Protein AF-A0A812SUD5-F1 (afdb_monomer)

Radius of gyration: 13.93 Å; Cα contacts (8 Å, |Δi|>4): 86; chains: 1; bounding box: 31×24×31 Å

Nearest PDB structures (foldseek):
  8jiw-assembly1_BV  TM=6.296E-01  e=4.218E+00  Triticum aestivum

Foldseek 3Di:
DWDWEAEPVGDIDTDRPVDDHDYDEDPQWDWDWDFDADPVRHGPPVDDIDIDIDGDD

pLDDT: mean 81.8, std 5.92, range [66.31, 91.25]

Sequence (57 aa):
WEHKCSDQWGYSWCQEKTMACPITCADDEQDCWITPYGADGFPDWSASYNQTCHPID

Organism: Symbiodinium pilosum (NCBI:txid2952)

Mean predicted aligned error: 7.85 Å

Structure (mmCIF, N/CA/C/O backbone):
data_AF-A0A812SUD5-F1
#
_entry.id   AF-A0A812SUD5-F1
#
loop_
_atom_site.group_PDB
_atom_site.id
_atom_site.type_symbol
_atom_site.label_atom_id
_atom_site.label_alt_id
_atom_site.label_comp_id
_atom_site.label_asym_id
_atom_site.label_entity_id
_atom_site.label_seq_id
_atom_site.pdbx_PDB_ins_code
_atom_site.Cartn_x
_atom_site.Cartn_y
_atom_site.Cartn_z
_atom_site.occupancy
_atom_site.B_iso_or_equiv
_atom_site.auth_seq_id
_atom_site.auth_comp_id
_atom_site.auth_asym_id
_atom_site.auth_atom_id
_atom_site.pdbx_PDB_model_num
ATOM 1 N N . TRP A 1 1 ? 12.099 11.856 5.360 1.00 79.56 1 TRP A N 1
ATOM 2 C CA . TRP A 1 1 ? 12.432 10.434 5.550 1.00 79.56 1 TRP A CA 1
ATOM 3 C C . TRP A 1 1 ? 11.155 9.606 5.693 1.00 79.56 1 TRP A C 1
ATOM 5 O O . TRP A 1 1 ? 11.132 8.475 5.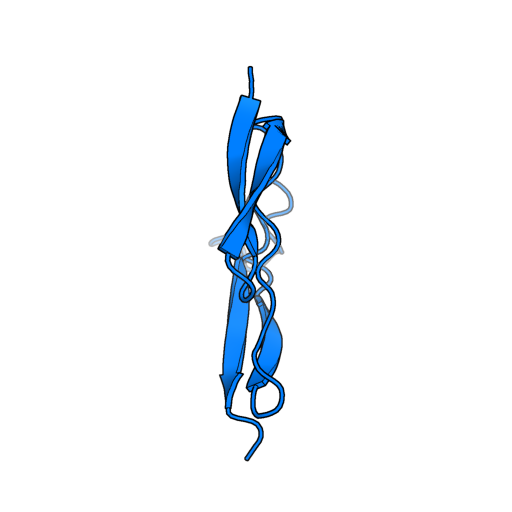238 1.00 79.56 1 TRP A O 1
ATOM 15 N N . GLU A 1 2 ? 10.063 10.214 6.156 1.00 87.88 2 GLU A N 1
ATOM 16 C CA . GLU A 1 2 ? 8.743 9.591 6.310 1.00 87.88 2 GLU A CA 1
ATOM 17 C C . GLU A 1 2 ? 7.657 10.207 5.392 1.00 87.88 2 GLU A C 1
ATOM 19 O O . GLU A 1 2 ? 7.836 11.311 4.858 1.00 87.88 2 GLU A O 1
ATOM 24 N N . HIS A 1 3 ? 6.577 9.455 5.156 1.00 87.19 3 HIS A N 1
ATOM 25 C CA . HIS A 1 3 ? 5.306 9.880 4.546 1.00 87.19 3 HIS A CA 1
ATOM 26 C C . HIS A 1 3 ? 4.138 9.658 5.521 1.00 87.19 3 HIS A C 1
ATOM 28 O O . HIS A 1 3 ? 4.277 8.921 6.494 1.00 87.19 3 HIS A O 1
ATOM 34 N N . LYS A 1 4 ? 2.995 10.307 5.275 1.00 89.06 4 LYS A N 1
ATOM 35 C CA . LYS A 1 4 ? 1.789 10.144 6.093 1.00 89.06 4 LYS A CA 1
ATOM 36 C C . LYS A 1 4 ? 0.892 9.065 5.483 1.00 89.06 4 LYS A C 1
ATOM 38 O O . LYS A 1 4 ? 0.469 9.216 4.339 1.00 89.06 4 LYS A O 1
ATOM 43 N N . CYS A 1 5 ? 0.587 8.038 6.263 1.00 86.31 5 CYS A N 1
ATOM 44 C CA . CYS A 1 5 ? -0.365 6.979 5.947 1.00 86.31 5 CYS A CA 1
ATOM 45 C C . CYS A 1 5 ? -1.665 7.171 6.725 1.00 86.31 5 CYS A C 1
ATOM 47 O O . CYS A 1 5 ? -1.678 7.858 7.749 1.00 86.31 5 CYS A O 1
ATOM 49 N N . SER A 1 6 ? -2.752 6.589 6.221 1.00 84.12 6 SER A N 1
ATOM 50 C CA . SER A 1 6 ? -4.076 6.648 6.848 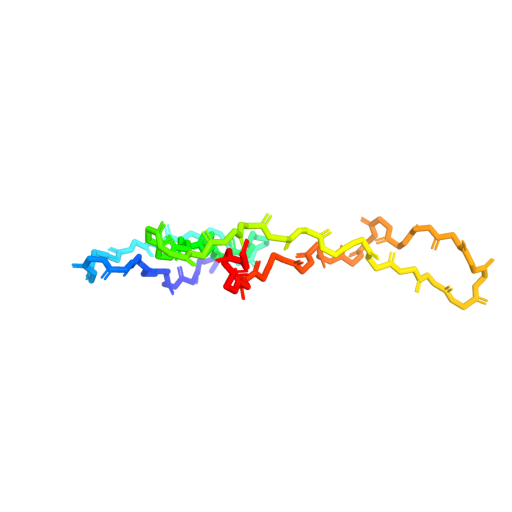1.00 84.12 6 SER A CA 1
ATOM 51 C C . SER A 1 6 ? -4.799 5.321 6.646 1.00 84.12 6 SER A C 1
ATOM 53 O O . SER A 1 6 ? -4.685 4.749 5.564 1.00 84.12 6 SER A O 1
ATOM 55 N N . ASP A 1 7 ? -5.544 4.864 7.647 1.00 80.88 7 ASP A N 1
ATOM 56 C CA . ASP A 1 7 ? -6.425 3.696 7.541 1.00 80.88 7 ASP A CA 1
ATOM 57 C C . ASP A 1 7 ? -7.878 4.081 7.214 1.00 80.88 7 ASP A C 1
ATOM 59 O O . ASP A 1 7 ? -8.240 5.261 7.132 1.00 80.88 7 ASP A O 1
ATOM 63 N N . GLN A 1 8 ? -8.722 3.060 7.042 1.00 72.69 8 GLN A N 1
ATOM 64 C CA . GLN A 1 8 ? -10.147 3.194 6.721 1.00 72.69 8 GLN A CA 1
ATOM 65 C C . GLN A 1 8 ? -10.985 3.883 7.814 1.00 72.69 8 GLN A C 1
ATOM 67 O O . GLN A 1 8 ? -12.062 4.401 7.525 1.00 72.69 8 GLN A O 1
ATOM 72 N N . TRP A 1 9 ? -10.508 3.920 9.061 1.00 74.94 9 TRP A N 1
ATOM 73 C CA . TRP A 1 9 ? -11.158 4.600 10.185 1.00 74.94 9 TRP A CA 1
ATOM 74 C C . TRP A 1 9 ? -10.681 6.052 10.343 1.00 74.94 9 TRP A C 1
ATOM 76 O O . TRP A 1 9 ? -11.095 6.749 11.272 1.00 74.94 9 TRP A O 1
ATOM 86 N N . GLY A 1 10 ? -9.834 6.533 9.426 1.00 79.69 10 GLY A N 1
ATOM 87 C CA . GLY A 1 10 ? -9.328 7.903 9.407 1.00 79.69 10 GLY A CA 1
ATOM 88 C C . GLY A 1 10 ? -8.201 8.160 10.407 1.00 79.69 10 GLY A C 1
ATOM 89 O O . GLY A 1 10 ? -7.778 9.311 10.568 1.00 79.69 10 GLY A O 1
ATOM 90 N N . TYR A 1 11 ? -7.688 7.120 11.069 1.00 83.56 11 TYR A N 1
ATOM 91 C CA . TYR A 1 11 ? -6.475 7.251 11.859 1.00 83.56 11 TYR A CA 1
ATOM 92 C C . TYR A 1 11 ? -5.267 7.319 10.920 1.00 83.56 11 TYR A C 1
ATOM 94 O O . TYR A 1 11 ? -5.246 6.733 9.841 1.00 83.56 11 TYR A O 1
ATOM 102 N N . SER A 1 12 ? -4.298 8.170 11.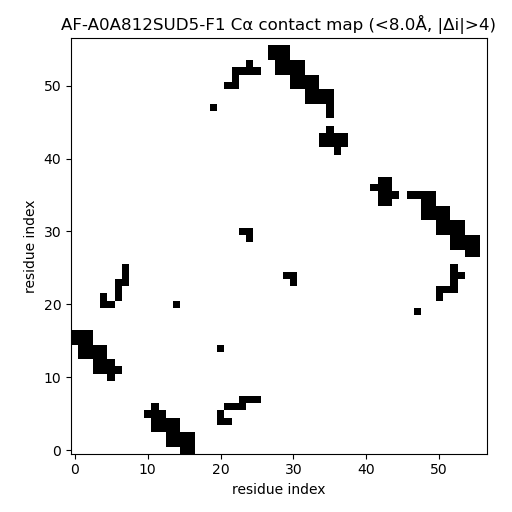259 1.00 90.62 12 SER A N 1
ATOM 103 C CA . SER A 1 12 ? -3.159 8.442 10.386 1.00 90.62 12 SER A CA 1
ATOM 104 C C . SER A 1 12 ? -1.852 8.545 11.159 1.00 90.62 12 SER A C 1
ATOM 106 O O . SER A 1 12 ? -1.807 9.094 12.259 1.00 90.62 12 SER A O 1
ATOM 108 N N . TRP A 1 13 ? -0.784 8.009 10.569 1.00 89.44 13 TRP A N 1
ATOM 109 C CA . TRP A 1 13 ? 0.548 7.890 11.169 1.00 89.44 13 TRP A CA 1
ATOM 110 C C . TRP A 1 13 ? 1.646 8.220 10.152 1.00 89.44 13 TRP A C 1
ATOM 112 O O . TRP A 1 13 ? 1.401 8.274 8.946 1.00 89.44 13 TRP A O 1
ATOM 122 N N . CYS A 1 14 ? 2.864 8.464 10.640 1.00 91.25 14 CYS A N 1
ATOM 123 C CA . CYS A 1 14 ? 4.047 8.614 9.795 1.00 91.25 14 CYS A CA 1
ATOM 124 C C . CYS A 1 14 ? 4.764 7.265 9.644 1.00 91.25 14 CYS A C 1
ATOM 126 O O . CYS A 1 14 ? 4.952 6.553 10.629 1.00 91.25 14 CYS A O 1
ATOM 128 N N . GLN A 1 15 ? 5.174 6.926 8.424 1.00 86.69 15 GLN A N 1
ATOM 129 C CA . GLN A 1 15 ? 5.911 5.701 8.101 1.00 86.69 15 GLN A CA 1
ATOM 130 C C . 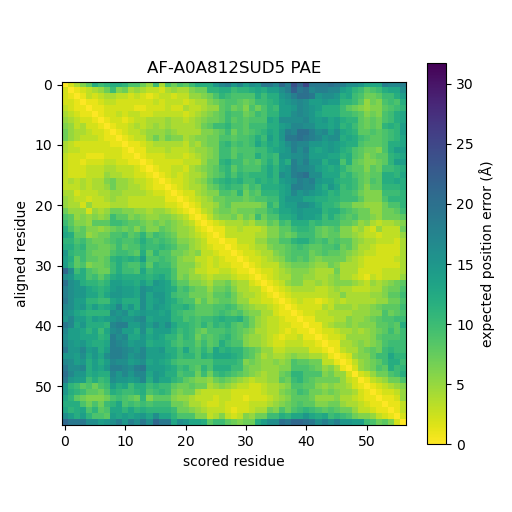GLN A 1 15 ? 7.104 6.018 7.190 1.00 86.69 15 GLN A C 1
ATOM 132 O O . GLN A 1 15 ? 7.117 7.047 6.515 1.00 86.69 15 GLN A O 1
ATOM 137 N N . GLU A 1 16 ? 8.141 5.179 7.177 1.00 84.94 16 GLU A N 1
ATOM 138 C CA . GLU A 1 16 ? 9.292 5.375 6.290 1.00 84.94 16 GLU A CA 1
ATOM 139 C C . GLU A 1 16 ? 8.878 5.366 4.814 1.00 84.94 16 GLU A C 1
ATOM 141 O O . GLU A 1 16 ? 8.148 4.485 4.378 1.00 84.94 16 GLU A O 1
ATOM 146 N N . LYS A 1 17 ? 9.406 6.305 4.014 1.00 77.75 17 LYS A N 1
ATOM 147 C CA . LYS A 1 17 ? 9.079 6.410 2.574 1.00 77.75 17 LYS A CA 1
ATOM 148 C C . LYS A 1 17 ? 9.459 5.173 1.748 1.00 77.75 17 LYS A C 1
ATOM 150 O O . LYS A 1 17 ? 9.030 5.060 0.605 1.00 77.75 17 LYS A O 1
ATOM 155 N N . THR A 1 18 ? 10.324 4.318 2.284 1.00 79.12 18 THR A N 1
ATOM 156 C CA . THR A 1 18 ? 10.750 3.041 1.694 1.00 79.12 18 THR A CA 1
ATOM 157 C C . THR A 1 18 ? 9.666 1.970 1.780 1.00 79.12 18 THR A C 1
ATOM 159 O O . THR A 1 18 ? 9.711 1.010 1.018 1.00 79.12 18 THR A O 1
ATOM 162 N N . MET A 1 19 ? 8.691 2.129 2.676 1.00 75.06 19 MET A N 1
ATOM 163 C CA . MET A 1 19 ? 7.553 1.233 2.826 1.00 75.06 19 MET A CA 1
ATOM 164 C C . MET A 1 19 ? 6.311 1.895 2.229 1.00 75.06 19 MET A C 1
ATOM 166 O O . MET A 1 19 ? 6.083 3.088 2.407 1.00 75.06 19 MET A O 1
ATOM 170 N N . ALA A 1 20 ? 5.499 1.131 1.500 1.00 75.50 20 ALA A N 1
ATOM 171 C CA . ALA A 1 20 ? 4.184 1.608 1.089 1.00 75.50 20 ALA A CA 1
ATOM 172 C C . ALA A 1 20 ? 3.249 1.682 2.309 1.00 75.50 20 ALA A C 1
ATOM 174 O O . ALA A 1 20 ? 3.407 0.911 3.260 1.00 75.50 20 ALA A O 1
ATOM 175 N N . CYS A 1 21 ? 2.267 2.586 2.268 1.00 78.88 21 CYS A N 1
ATOM 176 C CA . CYS A 1 21 ? 1.210 2.584 3.271 1.00 78.88 21 CYS A CA 1
ATOM 177 C C . CYS A 1 21 ? 0.415 1.278 3.144 1.00 78.88 21 CYS A C 1
ATOM 179 O O . CYS A 1 21 ? 0.013 0.952 2.024 1.00 78.88 21 CYS A O 1
ATOM 181 N N . PRO A 1 22 ? 0.175 0.546 4.242 1.00 76.38 22 PRO A N 1
ATOM 182 C CA . PRO A 1 22 ? -0.701 -0.612 4.205 1.00 76.38 22 PRO A CA 1
ATOM 183 C C . PRO A 1 22 ? -2.102 -0.145 3.819 1.00 76.38 22 PRO A C 1
ATOM 185 O O . PRO A 1 22 ? -2.626 0.809 4.401 1.00 76.38 22 PRO A O 1
ATOM 188 N N . ILE A 1 23 ? -2.700 -0.806 2.835 1.00 79.12 23 ILE A N 1
ATOM 189 C CA . ILE A 1 23 ? -4.125 -0.6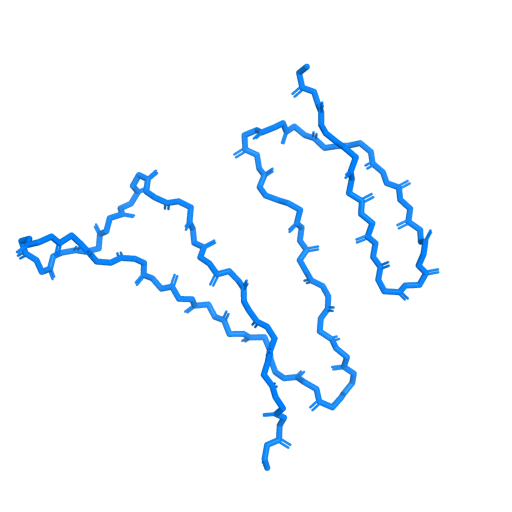37 2.576 1.00 79.12 23 ILE A CA 1
ATOM 190 C C . ILE A 1 23 ? -4.901 -1.571 3.500 1.00 79.12 23 ILE A C 1
ATOM 192 O O . ILE A 1 23 ? -4.457 -2.671 3.829 1.00 79.12 23 ILE A O 1
ATOM 196 N N . THR A 1 24 ? -6.041 -1.087 3.977 1.00 79.12 24 THR A N 1
ATOM 197 C CA . THR A 1 24 ? -7.005 -1.888 4.732 1.00 79.12 24 THR A CA 1
ATOM 198 C C . THR A 1 24 ? -8.227 -2.037 3.843 1.00 79.12 24 THR A C 1
ATOM 200 O O . THR A 1 24 ? -8.790 -1.025 3.425 1.00 79.12 24 THR A O 1
ATOM 203 N N . CYS A 1 25 ? -8.558 -3.275 3.489 1.00 82.06 25 CYS A N 1
ATOM 204 C CA . CYS A 1 25 ? -9.736 -3.579 2.686 1.00 82.06 25 CYS A CA 1
ATOM 205 C C . CYS A 1 25 ? -10.989 -3.566 3.563 1.00 82.06 25 CYS A C 1
ATOM 207 O O . CYS A 1 25 ? -10.916 -3.891 4.752 1.00 82.06 25 CYS A O 1
ATOM 209 N N . ALA A 1 26 ? -12.123 -3.169 2.984 1.00 81.19 26 ALA A N 1
ATOM 210 C CA . ALA A 1 26 ? -13.405 -3.197 3.678 1.00 81.19 26 ALA A CA 1
ATOM 211 C C . ALA A 1 26 ? -13.840 -4.637 4.027 1.00 81.19 26 ALA A C 1
ATOM 213 O O . ALA A 1 26 ? -13.291 -5.608 3.512 1.00 81.19 26 ALA A O 1
ATOM 214 N N . ASP A 1 27 ? -14.841 -4.788 4.902 1.00 83.12 27 ASP A N 1
ATOM 215 C CA . ASP A 1 27 ? -15.367 -6.106 5.304 1.00 83.12 27 ASP A CA 1
ATOM 216 C C . ASP A 1 27 ? -15.922 -6.933 4.122 1.00 83.12 27 ASP A C 1
ATOM 218 O O . ASP A 1 27 ? -15.996 -8.158 4.206 1.00 83.12 27 ASP A O 1
ATOM 222 N N . ASP A 1 28 ? -16.314 -6.275 3.028 1.00 86.50 28 ASP A N 1
ATOM 223 C CA . ASP A 1 28 ? -16.797 -6.863 1.775 1.00 86.50 28 ASP A CA 1
ATOM 224 C C . ASP A 1 28 ? -15.721 -6.936 0.675 1.00 86.50 28 ASP A C 1
ATOM 226 O O . ASP A 1 28 ? -16.024 -7.253 -0.478 1.00 86.50 28 ASP A O 1
ATOM 230 N N . GLU A 1 29 ? -14.455 -6.689 1.021 1.00 87.19 29 GLU A N 1
ATOM 231 C CA . GLU A 1 29 ? -13.319 -6.729 0.104 1.00 87.19 29 GLU A CA 1
ATOM 232 C C . GLU A 1 29 ? -12.241 -7.733 0.552 1.00 87.19 29 GLU A C 1
ATOM 234 O O . GLU A 1 29 ? -11.879 -7.844 1.722 1.00 87.19 29 GLU A O 1
ATOM 239 N N . GLN A 1 30 ? -11.679 -8.461 -0.411 1.00 86.25 30 GLN A N 1
ATOM 240 C CA . GLN A 1 30 ? -10.495 -9.289 -0.244 1.00 86.25 30 GLN A CA 1
ATOM 241 C C . GLN A 1 30 ? -9.220 -8.517 -0.575 1.00 86.25 30 GLN A C 1
ATOM 243 O O . GLN A 1 30 ? -9.132 -7.769 -1.553 1.00 86.25 30 GLN A O 1
ATOM 248 N N . ASP A 1 31 ? -8.201 -8.787 0.231 1.00 86.81 31 ASP A N 1
ATOM 249 C CA . ASP A 1 31 ? -6.850 -8.281 0.057 1.00 86.81 31 ASP A CA 1
ATOM 250 C C . ASP A 1 31 ? -6.097 -9.092 -1.012 1.00 86.81 31 ASP A C 1
ATOM 252 O O . ASP A 1 31 ? -5.862 -10.296 -0.871 1.00 86.81 31 ASP A O 1
ATOM 256 N N . CYS A 1 32 ? -5.733 -8.431 -2.110 1.00 83.50 32 CYS A N 1
ATOM 257 C CA . CYS A 1 32 ? -5.077 -9.013 -3.276 1.00 83.50 32 CYS A CA 1
ATOM 258 C C . CYS A 1 32 ? -3.648 -8.481 -3.417 1.00 83.50 32 CYS A C 1
ATOM 260 O O . CYS A 1 32 ? -3.431 -7.280 -3.587 1.00 83.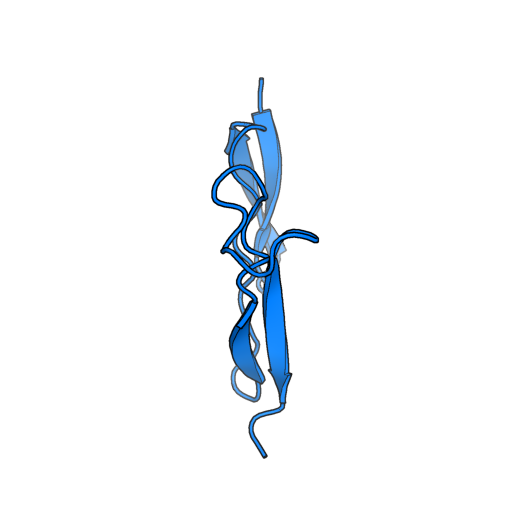50 32 CYS A O 1
ATOM 262 N N . TRP A 1 33 ? -2.668 -9.387 -3.444 1.00 82.75 33 TRP A N 1
ATOM 263 C CA . TRP A 1 33 ? -1.257 -9.052 -3.650 1.00 82.75 33 TRP A CA 1
ATOM 264 C C . TRP A 1 33 ? -0.826 -9.383 -5.073 1.00 82.75 33 TRP A C 1
ATOM 266 O O . TRP A 1 33 ? -0.778 -10.549 -5.467 1.00 82.75 33 TRP A O 1
ATOM 276 N N . ILE A 1 34 ? -0.470 -8.356 -5.840 1.00 81.25 34 ILE A N 1
ATOM 277 C CA . ILE A 1 34 ? 0.034 -8.514 -7.203 1.00 81.25 34 ILE A CA 1
ATOM 278 C C . ILE A 1 34 ? 1.559 -8.548 -7.153 1.00 81.25 34 ILE A C 1
ATOM 280 O O . ILE A 1 34 ? 2.211 -7.562 -6.794 1.00 81.25 34 ILE A O 1
ATOM 284 N N . THR A 1 35 ? 2.134 -9.688 -7.536 1.00 83.06 35 THR A N 1
ATOM 285 C CA . THR A 1 35 ? 3.573 -9.808 -7.781 1.00 83.06 35 THR A CA 1
ATOM 286 C C . THR A 1 35 ? 3.900 -9.160 -9.129 1.00 83.06 35 THR A C 1
ATOM 288 O O . THR A 1 35 ? 3.389 -9.623 -10.151 1.00 83.06 35 THR A O 1
ATOM 291 N N . PRO A 1 36 ? 4.719 -8.098 -9.172 1.00 81.56 36 PRO A N 1
ATOM 292 C CA . PRO A 1 36 ? 5.180 -7.539 -10.435 1.00 81.56 36 PRO A CA 1
ATOM 293 C C . PRO A 1 36 ? 6.120 -8.535 -11.130 1.00 81.56 36 PRO A C 1
ATOM 295 O O . PRO A 1 36 ? 6.974 -9.140 -10.486 1.00 81.56 36 PRO A O 1
ATOM 298 N N . TYR A 1 37 ? 5.960 -8.708 -12.442 1.00 83.62 37 TYR A N 1
ATOM 299 C CA . TYR A 1 37 ? 6.846 -9.527 -13.274 1.00 83.62 37 TYR A CA 1
ATOM 300 C C . TYR A 1 37 ? 7.579 -8.638 -14.278 1.00 83.62 37 TYR A C 1
ATOM 302 O O . TYR A 1 37 ? 6.977 -7.755 -14.893 1.00 83.62 37 TYR A O 1
ATOM 310 N N . GLY A 1 38 ? 8.876 -8.884 -14.442 1.00 83.31 38 GLY A N 1
ATOM 311 C CA . GLY A 1 38 ? 9.715 -8.237 -15.441 1.00 83.31 38 GLY A CA 1
ATOM 312 C C . GLY A 1 38 ? 9.437 -8.740 -16.860 1.00 83.31 38 GLY A C 1
ATOM 313 O O . GLY A 1 38 ? 8.741 -9.732 -17.082 1.00 83.31 38 GLY A O 1
ATOM 314 N N . ALA A 1 39 ? 10.016 -8.060 -17.854 1.00 88.75 39 ALA A N 1
ATOM 315 C CA . ALA A 1 39 ? 9.920 -8.453 -19.268 1.00 88.75 39 ALA A CA 1
ATOM 316 C C . ALA A 1 39 ? 10.595 -9.807 -19.577 1.00 88.75 39 ALA A C 1
ATOM 318 O O . ALA A 1 39 ? 10.350 -10.405 -20.622 1.00 88.75 39 ALA A O 1
ATOM 319 N N . ASP A 1 40 ? 11.444 -10.280 -18.670 1.00 90.56 40 ASP A N 1
ATOM 320 C CA . ASP A 1 40 ? 12.071 -11.599 -18.670 1.00 90.56 40 ASP A CA 1
ATOM 321 C C . ASP A 1 40 ? 11.145 -12.708 -18.135 1.00 90.56 40 ASP A C 1
ATOM 323 O O . ASP A 1 40 ? 11.499 -13.885 -18.201 1.00 90.56 40 ASP A O 1
ATOM 327 N N . GLY A 1 41 ? 9.956 -12.349 -17.639 1.00 87.31 41 GLY A N 1
ATOM 328 C CA . GLY A 1 41 ? 8.979 -13.277 -17.079 1.00 87.31 41 GLY A CA 1
ATOM 329 C C . GLY A 1 41 ? 9.295 -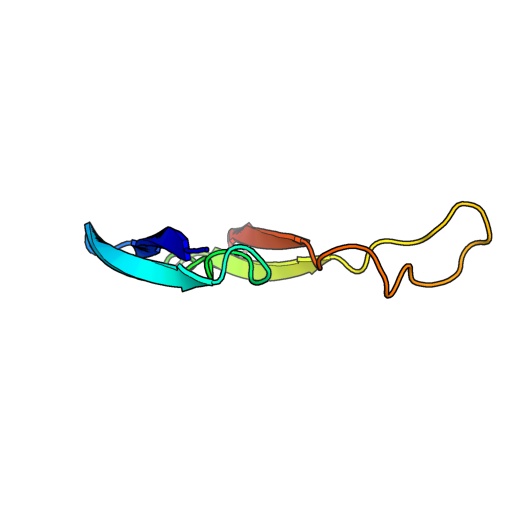13.724 -15.652 1.00 87.31 41 GLY A C 1
ATOM 330 O O . GLY A 1 41 ? 8.628 -14.629 -15.150 1.00 87.31 41 GLY A O 1
ATOM 331 N N . PHE A 1 42 ? 10.277 -13.108 -14.986 1.00 87.81 42 PHE A N 1
ATOM 332 C CA . PHE A 1 42 ? 10.596 -13.385 -13.587 1.00 87.81 42 PHE A CA 1
ATOM 333 C C . PHE A 1 42 ? 9.984 -12.332 -12.654 1.00 87.81 42 PHE A C 1
ATOM 335 O O . PHE A 1 42 ? 9.751 -11.199 -13.080 1.00 87.81 42 PHE A O 1
ATOM 342 N N . PRO A 1 43 ? 9.707 -12.676 -11.382 1.00 83.62 43 PRO A N 1
ATOM 343 C CA . PRO A 1 43 ? 9.250 -11.702 -10.399 1.00 83.62 43 PRO A CA 1
ATOM 344 C C . PRO A 1 43 ? 10.266 -10.569 -10.240 1.00 83.62 43 PRO A C 1
ATOM 346 O O . PRO A 1 43 ? 11.449 -10.815 -9.988 1.00 83.62 43 PRO A O 1
ATOM 349 N N . ASP A 1 44 ? 9.795 -9.332 -10.351 1.00 83.94 44 ASP A N 1
ATOM 350 C CA . ASP A 1 44 ? 10.597 -8.154 -10.050 1.00 83.94 44 ASP A CA 1
ATOM 351 C C . ASP A 1 44 ? 10.593 -7.913 -8.538 1.00 83.94 44 ASP A C 1
ATOM 353 O O . ASP A 1 44 ? 9.735 -7.227 -7.988 1.00 83.94 44 ASP A O 1
ATOM 357 N N . TRP A 1 45 ? 11.582 -8.483 -7.853 1.00 75.19 45 TRP A N 1
ATOM 358 C CA . TRP A 1 45 ? 11.770 -8.313 -6.408 1.00 75.19 45 TRP A CA 1
ATOM 359 C C . TRP A 1 45 ? 12.183 -6.893 -5.999 1.00 75.19 45 TRP A C 1
ATOM 361 O O . TRP A 1 45 ? 12.213 -6.590 -4.807 1.00 75.19 45 TRP A O 1
ATOM 371 N N . SER A 1 46 ? 12.558 -6.045 -6.963 1.00 74.31 46 SER A N 1
ATOM 372 C CA . SER A 1 46 ? 12.903 -4.642 -6.723 1.00 74.31 46 SER A CA 1
ATOM 373 C C . SER A 1 46 ? 11.692 -3.716 -6.824 1.00 74.31 46 SER A C 1
ATOM 375 O O . SER A 1 46 ? 11.724 -2.603 -6.295 1.00 74.31 46 SER A O 1
ATOM 377 N N . ALA A 1 47 ? 10.613 -4.181 -7.455 1.00 68.50 47 ALA A N 1
ATOM 378 C CA . ALA A 1 47 ? 9.351 -3.474 -7.493 1.00 68.50 47 ALA A CA 1
ATOM 379 C C . ALA A 1 47 ? 8.553 -3.716 -6.207 1.00 68.50 47 ALA A C 1
ATOM 381 O O . ALA A 1 47 ? 8.480 -4.821 -5.668 1.00 68.50 47 ALA A O 1
ATOM 382 N N . SER A 1 48 ? 7.918 -2.655 -5.717 1.00 66.31 48 SER A N 1
ATOM 383 C CA . SER A 1 48 ? 6.984 -2.759 -4.603 1.00 66.31 48 SER A CA 1
ATOM 384 C C . SER A 1 48 ? 5.809 -3.651 -5.001 1.00 66.31 48 SER A C 1
ATOM 386 O O . SER A 1 48 ? 5.188 -3.435 -6.045 1.00 66.31 48 SER A O 1
ATOM 388 N N . TYR A 1 49 ? 5.480 -4.628 -4.154 1.00 68.94 49 TYR A N 1
ATOM 389 C CA . TYR A 1 49 ? 4.241 -5.391 -4.287 1.00 68.94 49 TYR A CA 1
ATOM 390 C C . TYR A 1 49 ? 3.054 -4.427 -4.346 1.00 68.94 49 TYR A C 1
ATOM 392 O O . TYR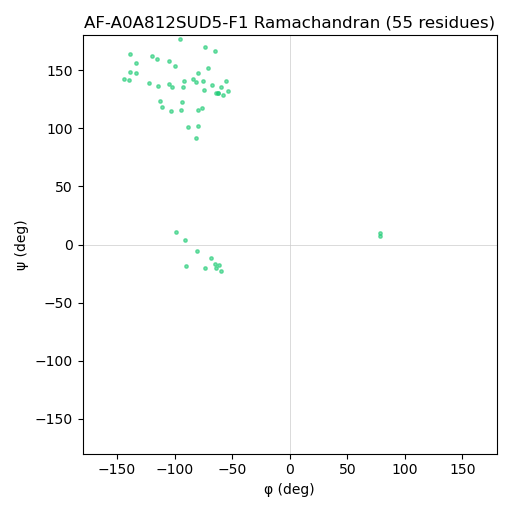 A 1 49 ? 2.953 -3.514 -3.524 1.00 68.94 49 TYR A O 1
ATOM 400 N N . ASN A 1 50 ? 2.163 -4.625 -5.318 1.00 74.25 50 ASN A N 1
ATOM 401 C CA . ASN A 1 50 ? 0.920 -3.867 -5.379 1.00 74.25 50 ASN A CA 1
ATOM 402 C C . ASN A 1 50 ? -0.128 -4.609 -4.554 1.00 74.25 50 ASN A C 1
ATOM 404 O O . ASN A 1 50 ? -0.679 -5.614 -5.003 1.00 74.25 50 ASN A O 1
ATOM 408 N N . GLN A 1 51 ? -0.362 -4.125 -3.337 1.00 78.06 51 GLN A N 1
ATOM 409 C CA . GLN A 1 51 ? -1.529 -4.504 -2.552 1.00 78.06 51 GLN A CA 1
ATOM 410 C C . GLN A 1 51 ? -2.746 -3.792 -3.168 1.00 78.06 51 GLN A C 1
ATOM 412 O O . GLN A 1 51 ? -2.676 -2.599 -3.471 1.00 78.06 51 GLN A O 1
ATOM 417 N N . THR A 1 52 ? -3.841 -4.514 -3.392 1.00 82.50 52 THR A N 1
ATOM 418 C CA . THR A 1 52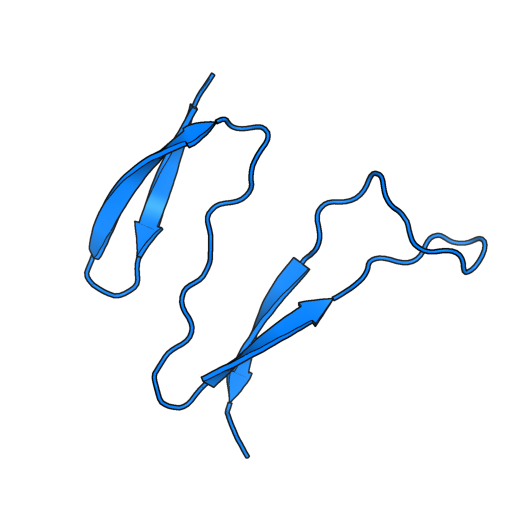 ? -5.107 -3.990 -3.933 1.00 82.50 52 THR A CA 1
ATOM 419 C C . THR A 1 52 ? -6.285 -4.614 -3.193 1.00 82.50 52 THR A C 1
ATOM 421 O O . THR A 1 52 ? -6.192 -5.763 -2.776 1.00 82.50 52 THR A O 1
ATOM 424 N N . CYS A 1 53 ? -7.391 -3.886 -3.054 1.00 86.44 53 CYS A N 1
ATOM 425 C CA . CYS A 1 53 ? -8.638 -4.422 -2.507 1.00 86.44 53 CYS A CA 1
ATOM 426 C C . CYS A 1 53 ? -9.610 -4.711 -3.651 1.00 86.44 53 CYS A C 1
ATOM 428 O O . CYS A 1 53 ? -9.733 -3.910 -4.581 1.00 86.44 53 CYS A O 1
ATOM 430 N N . HIS A 1 54 ? -10.260 -5.869 -3.604 1.00 87.12 54 HIS A N 1
ATOM 431 C CA . HIS A 1 54 ? -11.258 -6.289 -4.586 1.00 87.12 54 HIS A CA 1
ATOM 432 C C . HIS A 1 54 ? -12.500 -6.837 -3.878 1.00 87.12 54 HIS A C 1
ATOM 434 O O . HIS A 1 54 ? -12.335 -7.462 -2.840 1.00 87.12 54 HIS A O 1
ATOM 440 N N . PRO A 1 55 ? -13.717 -6.673 -4.423 1.00 86.31 55 PRO A N 1
ATOM 441 C CA . PRO A 1 55 ? -14.925 -7.240 -3.826 1.00 86.31 55 PRO A CA 1
ATOM 442 C C . PRO A 1 55 ? -14.817 -8.755 -3.621 1.00 86.31 55 PRO A C 1
ATOM 444 O O . PRO A 1 55 ? -14.273 -9.460 -4.474 1.00 86.31 55 PRO A O 1
ATOM 447 N N . ILE A 1 56 ? -15.344 -9.245 -2.501 1.00 81.62 56 ILE A N 1
ATOM 448 C CA . ILE A 1 56 ? -15.550 -10.676 -2.258 1.00 81.62 56 ILE A CA 1
ATOM 449 C C . ILE A 1 56 ? -16.837 -11.069 -3.003 1.00 81.62 56 ILE A C 1
ATOM 451 O O . ILE A 1 56 ? -17.929 -10.730 -2.548 1.00 81.62 56 ILE A O 1
ATOM 455 N N . ASP A 1 57 ? -16.709 -11.707 -4.171 1.00 69.25 57 ASP A N 1
ATOM 456 C CA . ASP A 1 57 ? -17.836 -12.284 -4.940 1.00 69.25 57 ASP A CA 1
ATOM 457 C C . ASP A 1 57 ? -18.508 -13.464 -4.204 1.00 69.25 57 ASP A C 1
ATOM 459 O O . ASP A 1 57 ? -17.781 -14.307 -3.619 1.00 69.25 57 ASP A O 1
#

Solvent-accessible surface area (backbone atoms only — not comparable to full-atom values): 3751 Å² total; per-residue (Å²): 117,62,42,80,36,60,48,86,86,70,53,68,49,78,42,52,64,91,52,78,68,73,84,67,54,55,99,65,31,39,81,41,78,44,79,48,63,41,99,86,73,45,76,35,84,86,55,78,69,45,74,45,68,42,76,65,128

Secondary structure (DSSP, 8-state):
-EEEEE-TTS-EEEEETTSPPPP---TTEEEEEE--B-TTSSB-TTSPPEEEEEE--